Protein AF-A0A355UQ45-F1 (afdb_monomer)

Solvent-accessible surface area (backbone atoms only — not comparable to full-atom values): 4091 Å² total; per-residue (Å²): 127,60,70,67,62,53,49,39,47,76,69,76,42,89,46,73,32,64,25,44,73,77,43,41,84,53,88,31,82,72,11,61,37,90,86,35,42,6,37,36,31,16,31,97,82,75,42,74,31,76,44,35,23,43,66,93,65,58,68,48,72,42,83,64,55,91,78,85,134

pLDDT: mean 96.07, std 3.84, range [72.31, 98.44]

Nearest PDB structures (foldseek):
  1st3-assembly1_A  TM=9.344E-01  e=2.490E-06  Lederbergia lenta
  1thm-assembly1_A  TM=9.805E-01  e=7.328E-06  Thermoactinomyces vulgaris
  1ndu-assembly1_A  TM=8.463E-01  e=1.661E-06  Lederbergia lenta
  1q5p-assembly1_A  TM=8.813E-01  e=2.328E-06  Lederbergia lenta
  4h6w-assembly2_B  TM=9.214E-01  e=5.931E-05  Planktothrix agardhii NIES-596

Structure (mmCIF, N/CA/C/O backbone):
data_AF-A0A355UQ45-F1
#
_entry.id   AF-A0A355UQ45-F1
#
loop_
_atom_site.group_PDB
_atom_site.id
_atom_site.type_symbol
_atom_site.label_atom_id
_atom_site.label_alt_id
_atom_site.label_comp_id
_atom_site.label_asym_id
_atom_site.label_entity_id
_atom_site.label_seq_id
_atom_site.pdbx_PDB_ins_code
_atom_site.Cartn_x
_atom_site.Cartn_y
_atom_site.Cartn_z
_atom_site.occupancy
_atom_site.B_iso_or_equiv
_atom_site.auth_seq_id
_atom_site.auth_comp_id
_atom_site.auth_asym_id
_atom_site.auth_atom_id
_atom_site.pdbx_PDB_model_num
ATOM 1 N N . MET A 1 1 ? -8.249 -14.251 -4.538 1.00 80.06 1 MET A N 1
ATOM 2 C CA . MET A 1 1 ? -8.105 -13.535 -3.255 1.00 80.06 1 MET A CA 1
ATOM 3 C C . MET A 1 1 ? -7.780 -14.536 -2.164 1.00 80.06 1 MET A C 1
ATOM 5 O O . MET A 1 1 ? -8.455 -15.560 -2.09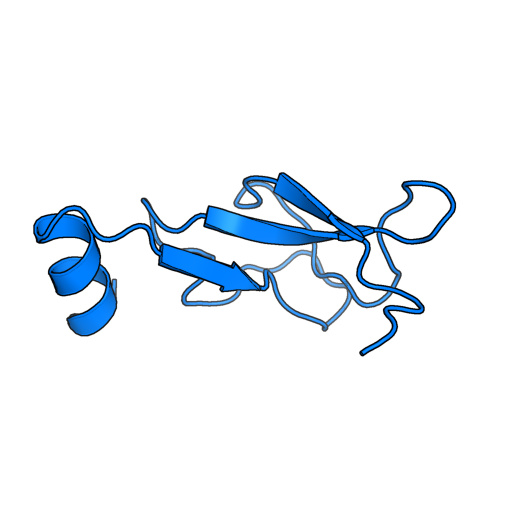4 1.00 80.06 1 MET A O 1
ATOM 9 N N . ASP A 1 2 ? -6.760 -14.248 -1.355 1.00 92.44 2 ASP A N 1
ATOM 10 C CA . ASP A 1 2 ? -6.350 -15.071 -0.211 1.00 92.44 2 ASP A CA 1
ATOM 11 C C . ASP A 1 2 ? -7.506 -15.291 0.791 1.00 92.44 2 ASP A C 1
ATOM 13 O O . ASP A 1 2 ? -8.356 -14.412 0.981 1.00 92.44 2 ASP A O 1
ATOM 17 N N . ALA A 1 3 ? -7.577 -16.481 1.400 1.00 93.00 3 ALA A N 1
ATOM 18 C CA . ALA A 1 3 ? -8.674 -16.855 2.297 1.00 93.00 3 ALA A CA 1
ATOM 19 C C . ALA A 1 3 ? -8.704 -16.007 3.579 1.00 93.00 3 ALA A C 1
ATOM 21 O O . ALA A 1 3 ? -9.789 -15.653 4.044 1.00 93.00 3 ALA A O 1
ATOM 22 N N . THR A 1 4 ? -7.538 -15.617 4.094 1.00 95.31 4 THR A N 1
ATOM 23 C CA . THR A 1 4 ? -7.407 -14.808 5.312 1.00 95.31 4 THR A CA 1
ATOM 24 C C . THR A 1 4 ? -7.881 -13.382 5.069 1.00 95.31 4 THR A C 1
ATOM 26 O O . THR A 1 4 ? -8.683 -12.853 5.839 1.00 95.31 4 THR A O 1
ATOM 29 N N . VAL A 1 5 ? -7.460 -12.776 3.954 1.00 96.81 5 VAL A N 1
ATOM 30 C CA . VAL A 1 5 ? -7.884 -11.411 3.594 1.00 96.81 5 VAL A CA 1
ATOM 31 C C . VAL A 1 5 ? -9.399 -11.360 3.378 1.00 96.81 5 VAL A C 1
ATOM 33 O O . VAL A 1 5 ? -10.073 -10.459 3.871 1.00 96.81 5 VAL A O 1
ATOM 36 N N . ARG A 1 6 ? -9.967 -12.359 2.691 1.00 96.75 6 ARG A N 1
ATOM 37 C CA . ARG A 1 6 ? -11.418 -12.445 2.469 1.00 96.75 6 ARG A CA 1
ATOM 38 C C . ARG A 1 6 ? -12.192 -12.604 3.775 1.00 96.75 6 ARG A C 1
ATOM 40 O O . ARG A 1 6 ? -13.225 -11.959 3.940 1.00 96.75 6 ARG A O 1
ATOM 47 N N . TYR A 1 7 ? -11.694 -13.428 4.697 1.00 97.88 7 TYR A N 1
ATOM 48 C CA . TYR A 1 7 ? -12.288 -13.575 6.023 1.00 97.88 7 TYR A CA 1
ATOM 49 C C . TYR A 1 7 ? -12.298 -12.238 6.775 1.00 97.88 7 TYR A C 1
ATOM 51 O O . TYR A 1 7 ? -13.358 -11.822 7.234 1.00 97.88 7 TYR A O 1
ATOM 59 N N . ALA A 1 8 ? -11.169 -11.523 6.822 1.00 98.00 8 ALA A N 1
ATOM 60 C CA . ALA A 1 8 ? -11.072 -10.223 7.488 1.00 98.00 8 ALA A CA 1
ATOM 61 C C . ALA A 1 8 ? -12.109 -9.220 6.948 1.00 98.00 8 ALA A C 1
ATOM 63 O O . ALA A 1 8 ? -12.908 -8.681 7.717 1.00 98.00 8 ALA A O 1
ATOM 64 N N . ILE A 1 9 ? -12.181 -9.057 5.623 1.00 97.31 9 ILE A N 1
ATOM 65 C CA . ILE A 1 9 ? -13.151 -8.149 4.992 1.00 97.31 9 ILE A CA 1
ATOM 66 C C . ILE A 1 9 ? -14.592 -8.574 5.308 1.00 97.31 9 ILE A C 1
ATOM 68 O O . ILE A 1 9 ? -15.412 -7.734 5.669 1.00 97.31 9 ILE A O 1
ATOM 72 N N . SER A 1 10 ? -14.903 -9.876 5.267 1.00 97.50 10 SER A N 1
ATOM 73 C CA . SER A 1 10 ? -16.244 -10.384 5.615 1.00 97.50 10 SER A CA 1
ATOM 74 C C . SER A 1 10 ? -16.652 -10.131 7.074 1.00 97.50 10 SER A C 1
ATOM 76 O O . SER A 1 10 ? -17.827 -10.233 7.423 1.00 97.50 10 SER A O 1
ATOM 78 N N . ARG A 1 11 ? -15.684 -9.807 7.937 1.00 98.25 11 ARG A N 1
ATOM 79 C CA . ARG A 1 11 ? -15.871 -9.469 9.352 1.00 98.25 11 ARG A CA 1
ATOM 80 C C . ARG A 1 11 ? -15.783 -7.960 9.607 1.00 98.25 11 ARG 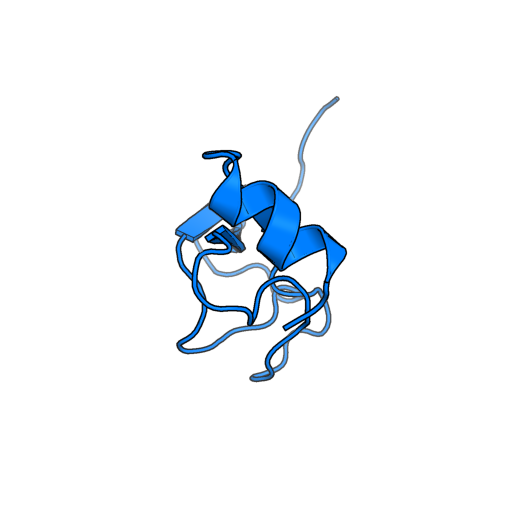A C 1
ATOM 82 O O . ARG A 1 11 ? -15.599 -7.566 10.754 1.00 98.25 11 ARG A O 1
ATOM 89 N N . ASN A 1 12 ? -15.928 -7.133 8.566 1.00 97.56 12 ASN A N 1
ATOM 90 C CA . ASN A 1 12 ? -15.803 -5.672 8.617 1.00 97.56 12 ASN A CA 1
ATOM 91 C C . ASN A 1 12 ? -14.439 -5.185 9.138 1.00 97.56 12 ASN A C 1
ATOM 93 O O . ASN A 1 12 ? -14.340 -4.102 9.713 1.00 97.56 12 ASN A O 1
ATOM 97 N N . VAL A 1 13 ? -13.378 -5.972 8.945 1.00 98.31 13 VAL A N 1
ATOM 98 C CA . VAL A 1 13 ? -12.012 -5.533 9.241 1.00 98.31 13 VAL A CA 1
ATOM 99 C C . VAL A 1 13 ? -11.463 -4.789 8.030 1.00 98.31 13 VAL A C 1
ATOM 101 O O . VAL A 1 13 ? -11.398 -5.341 6.930 1.00 98.31 13 VAL A O 1
ATOM 104 N N . THR A 1 14 ? -11.026 -3.549 8.241 1.00 98.06 14 THR A N 1
ATOM 105 C CA . THR A 1 14 ? -10.304 -2.775 7.228 1.00 98.06 14 THR A CA 1
ATOM 106 C C . THR A 1 14 ? -8.916 -3.365 7.026 1.00 98.06 14 THR A C 1
ATOM 108 O O . THR A 1 14 ? -8.118 -3.426 7.961 1.00 98.06 14 THR A O 1
ATOM 111 N N . VAL A 1 15 ? -8.612 -3.774 5.796 1.00 98.06 15 VAL A N 1
ATOM 112 C CA . VAL A 1 15 ? -7.292 -4.294 5.434 1.00 98.06 15 VAL A CA 1
ATOM 113 C C . VAL A 1 15 ? -6.533 -3.230 4.653 1.00 98.06 15 VAL A C 1
ATOM 115 O O . VAL A 1 15 ? -7.019 -2.734 3.639 1.00 98.06 15 VAL A O 1
ATOM 118 N N . VAL A 1 16 ? -5.327 -2.907 5.116 1.00 98.12 16 VAL A N 1
ATOM 119 C CA . VAL A 1 16 ? -4.415 -1.945 4.488 1.00 98.12 16 VAL A CA 1
ATOM 120 C C . VAL A 1 16 ? -3.123 -2.672 4.131 1.00 98.12 16 VAL A C 1
ATOM 122 O O . VAL A 1 16 ? -2.601 -3.427 4.951 1.00 98.12 16 VAL A O 1
ATOM 125 N N . ALA A 1 17 ? -2.610 -2.479 2.916 1.00 97.75 17 ALA A N 1
ATOM 126 C CA . ALA A 1 17 ? -1.378 -3.127 2.466 1.00 97.75 17 ALA A CA 1
ATOM 127 C C . ALA A 1 17 ? -0.536 -2.208 1.571 1.00 97.75 17 ALA A C 1
ATOM 129 O O . ALA A 1 17 ? -1.065 -1.430 0.778 1.00 97.75 17 ALA A O 1
ATOM 130 N N . ALA A 1 18 ? 0.789 -2.332 1.672 1.00 97.19 18 ALA A N 1
ATOM 131 C CA . ALA A 1 18 ? 1.724 -1.580 0.842 1.00 97.19 18 ALA A CA 1
ATOM 132 C C . ALA A 1 18 ? 1.640 -2.014 -0.631 1.00 97.19 18 ALA A C 1
ATOM 134 O O . ALA A 1 18 ? 1.605 -3.209 -0.937 1.00 97.19 18 ALA A O 1
ATOM 135 N N . MET A 1 19 ? 1.662 -1.045 -1.549 1.00 95.00 19 MET A N 1
ATOM 136 C CA . MET A 1 19 ? 1.551 -1.303 -2.990 1.00 95.00 19 MET A CA 1
ATOM 137 C C . MET A 1 19 ? 2.794 -1.954 -3.620 1.00 95.00 19 MET A C 1
ATOM 139 O O . MET A 1 19 ? 2.706 -2.474 -4.730 1.00 95.00 19 MET A O 1
ATOM 143 N N . GLY A 1 20 ? 3.922 -1.977 -2.902 1.00 96.38 20 GLY A N 1
ATOM 144 C CA . GLY A 1 20 ? 5.176 -2.627 -3.298 1.00 96.38 20 GLY A CA 1
ATOM 145 C C . GLY A 1 20 ? 6.318 -1.640 -3.557 1.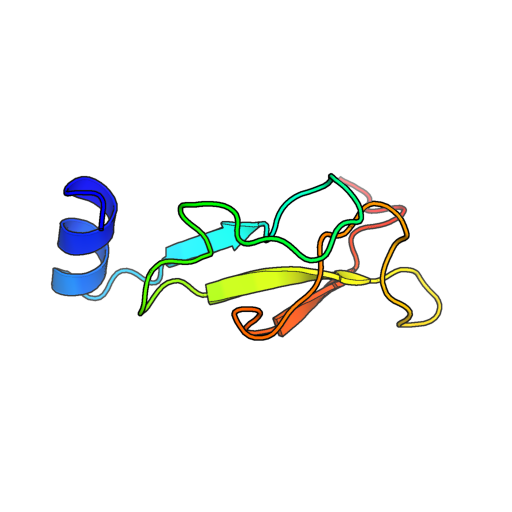00 96.38 20 GLY A C 1
ATOM 146 O O . GLY A 1 20 ? 6.089 -0.498 -3.947 1.00 96.38 20 GLY A O 1
ATOM 147 N N . ASN A 1 21 ? 7.562 -2.107 -3.410 1.00 96.88 21 ASN A N 1
ATOM 148 C CA . ASN A 1 21 ? 8.767 -1.261 -3.389 1.00 96.88 21 ASN A CA 1
ATOM 149 C C . ASN A 1 21 ? 9.731 -1.510 -4.570 1.00 96.88 21 ASN A C 1
ATOM 151 O O . ASN A 1 21 ? 10.942 -1.376 -4.424 1.00 96.88 21 ASN A O 1
ATOM 155 N N . MET A 1 22 ? 9.207 -1.907 -5.733 1.00 97.12 22 MET A N 1
ATOM 156 C CA . MET A 1 22 ? 10.011 -2.246 -6.915 1.00 97.12 22 MET A CA 1
ATOM 157 C C . MET A 1 22 ? 10.144 -1.093 -7.924 1.00 97.12 22 MET A C 1
ATOM 159 O O . MET A 1 22 ? 10.880 -1.221 -8.895 1.00 97.12 22 MET A O 1
ATOM 163 N N . GLY A 1 23 ? 9.422 0.017 -7.741 1.00 97.25 23 GLY A N 1
ATOM 164 C CA . GLY A 1 23 ? 9.454 1.171 -8.647 1.00 97.25 23 GLY A CA 1
ATOM 165 C C . GLY A 1 23 ? 8.887 0.901 -10.047 1.00 97.25 23 GLY A C 1
ATOM 166 O O . GLY A 1 23 ? 9.171 1.651 -10.979 1.00 97.25 23 GLY A O 1
ATOM 167 N N . ILE A 1 24 ? 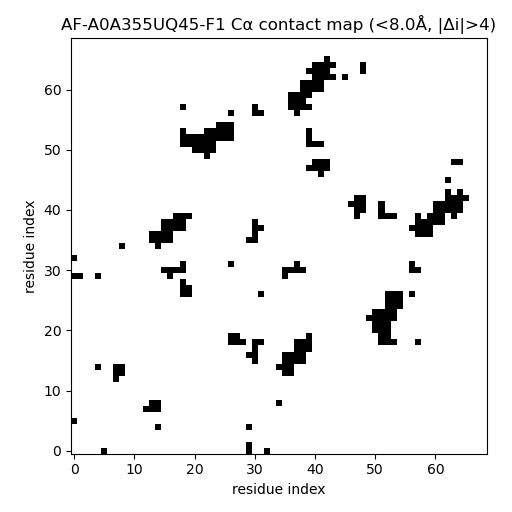8.094 -0.162 -10.212 1.00 96.94 24 ILE A N 1
ATOM 168 C CA . ILE A 1 24 ? 7.537 -0.603 -11.501 1.00 96.94 24 ILE A CA 1
ATOM 169 C C . ILE A 1 24 ? 6.026 -0.383 -11.587 1.00 96.94 24 ILE A C 1
ATOM 171 O O . ILE A 1 24 ? 5.347 -0.259 -10.567 1.00 96.94 24 ILE A O 1
ATOM 175 N N . ASN A 1 25 ? 5.495 -0.420 -12.813 1.00 96.56 25 ASN A N 1
ATOM 176 C CA . ASN A 1 25 ? 4.062 -0.570 -13.044 1.00 96.56 25 ASN A CA 1
ATOM 177 C C . ASN A 1 25 ? 3.649 -2.036 -12.875 1.00 96.56 25 ASN A C 1
ATOM 179 O O . ASN A 1 25 ? 3.727 -2.816 -13.823 1.00 96.56 25 ASN A O 1
ATOM 183 N N . GLY A 1 26 ? 3.276 -2.436 -11.661 1.00 93.94 26 GLY A N 1
ATOM 184 C CA . GLY A 1 26 ? 2.944 -3.830 -11.382 1.00 93.94 26 GLY A CA 1
ATOM 185 C C . GLY A 1 26 ? 2.232 -4.039 -10.054 1.00 93.94 26 GLY A C 1
ATOM 186 O O . GLY A 1 26 ? 2.635 -3.494 -9.031 1.00 93.94 26 GLY A O 1
ATOM 187 N N . ILE A 1 27 ? 1.177 -4.854 -10.088 1.00 95.25 27 ILE A N 1
ATOM 188 C CA . IL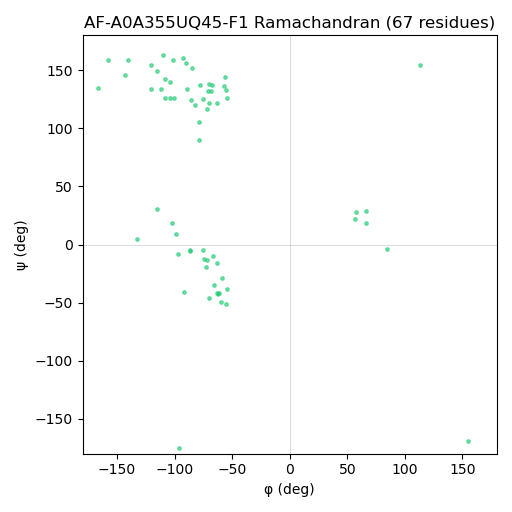E A 1 27 ? 0.346 -5.171 -8.925 1.00 95.25 27 ILE A CA 1
ATOM 189 C C . ILE A 1 27 ? 1.127 -6.057 -7.950 1.00 95.25 27 ILE A C 1
ATOM 191 O O . ILE A 1 27 ? 1.670 -7.088 -8.344 1.00 95.25 27 ILE A O 1
ATOM 195 N N . SER A 1 28 ? 1.096 -5.698 -6.666 1.00 93.62 28 SER A N 1
ATOM 196 C CA . SER A 1 28 ? 1.545 -6.552 -5.564 1.00 93.62 28 SER A CA 1
ATOM 197 C C . SER A 1 28 ? 0.352 -7.048 -4.748 1.00 93.62 28 SER A C 1
ATOM 199 O O . SER A 1 28 ? -0.602 -6.305 -4.516 1.00 93.62 28 SER A O 1
ATOM 201 N N . TYR A 1 29 ? 0.395 -8.296 -4.287 1.00 95.12 29 TYR A N 1
ATOM 202 C CA . TYR A 1 29 ? -0.620 -8.861 -3.397 1.00 95.12 29 TYR A CA 1
ATOM 203 C C . TYR A 1 29 ? -0.082 -8.925 -1.963 1.00 95.12 29 TYR A C 1
ATOM 205 O O . TYR A 1 29 ? 1.084 -9.268 -1.775 1.00 95.12 29 TYR A O 1
ATOM 213 N N . PRO A 1 30 ? -0.907 -8.606 -0.947 1.00 96.44 30 PRO A N 1
ATOM 214 C CA . PRO A 1 30 ? -2.373 -8.516 -0.990 1.00 96.44 30 PRO A CA 1
ATOM 215 C C . PRO A 1 30 ? -2.972 -7.167 -1.434 1.00 96.44 30 PRO A C 1
ATOM 217 O O . PRO A 1 30 ? -4.187 -7.101 -1.592 1.00 96.44 30 PRO A O 1
ATOM 220 N N . ALA A 1 31 ? -2.175 -6.121 -1.675 1.00 96.81 31 ALA A N 1
ATOM 221 C CA . ALA A 1 31 ? -2.676 -4.785 -2.036 1.00 96.81 31 ALA A CA 1
ATOM 222 C C . ALA A 1 31 ? -3.542 -4.753 -3.313 1.00 96.81 31 ALA A C 1
ATOM 224 O O . ALA A 1 31 ? -4.439 -3.931 -3.431 1.00 96.81 31 ALA A O 1
ATOM 225 N N . GLY A 1 32 ? -3.320 -5.667 -4.258 1.00 95.94 32 GLY A N 1
ATOM 226 C CA . GLY A 1 32 ? -4.127 -5.797 -5.472 1.00 95.94 32 GLY A CA 1
ATOM 227 C C . GLY A 1 32 ? -5.502 -6.448 -5.290 1.00 95.94 32 GLY A C 1
ATOM 228 O O . GLY A 1 32 ? -6.241 -6.570 -6.266 1.00 95.94 32 GLY A O 1
ATOM 229 N N . TYR A 1 33 ? -5.855 -6.933 -4.095 1.00 96.38 33 TYR A N 1
ATOM 230 C CA . TYR A 1 33 ? -7.173 -7.525 -3.869 1.00 96.38 33 TYR A CA 1
ATOM 231 C C . TYR A 1 33 ? -8.254 -6.454 -3.711 1.00 96.38 33 TYR A C 1
ATOM 233 O O . TYR A 1 33 ? -8.090 -5.485 -2.978 1.00 96.38 33 TYR A O 1
ATOM 241 N N . ALA A 1 34 ? -9.408 -6.677 -4.345 1.00 93.81 34 ALA A N 1
ATOM 242 C CA . ALA A 1 34 ? -10.584 -5.841 -4.138 1.00 93.81 34 ALA A CA 1
ATOM 243 C C . ALA A 1 34 ? -10.959 -5.781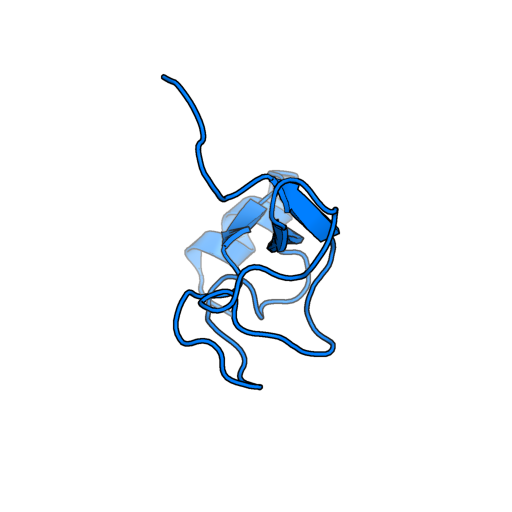 -2.645 1.00 93.81 34 ALA A C 1
ATOM 245 O O . ALA A 1 34 ? -11.015 -6.808 -1.967 1.00 93.81 34 ALA A O 1
ATOM 246 N N . GLY A 1 35 ? -11.211 -4.567 -2.153 1.00 95.25 35 GLY A N 1
ATOM 247 C CA . GLY A 1 35 ? -11.518 -4.292 -0.748 1.00 95.25 35 GLY A CA 1
ATOM 248 C C . GLY A 1 35 ? -10.296 -4.120 0.165 1.00 95.25 35 GLY A C 1
ATOM 249 O O . GLY A 1 35 ? -10.475 -3.777 1.331 1.00 95.25 35 GLY A O 1
ATOM 250 N N . VAL A 1 36 ? -9.071 -4.310 -0.336 1.00 98.00 36 VAL A N 1
ATOM 251 C CA . VAL A 1 36 ? -7.844 -3.907 0.370 1.00 98.00 36 VAL A CA 1
ATOM 252 C C . VAL A 1 36 ? -7.501 -2.469 -0.005 1.00 98.00 36 VAL A C 1
ATOM 254 O O . VAL A 1 36 ? -7.510 -2.112 -1.181 1.00 98.00 36 VAL A O 1
ATOM 257 N N . ILE A 1 37 ? -7.172 -1.646 0.990 1.00 98.38 37 ILE A N 1
ATOM 258 C CA . ILE A 1 37 ? -6.656 -0.293 0.770 1.00 98.38 37 ILE A CA 1
ATOM 259 C C . ILE A 1 37 ? -5.174 -0.415 0.407 1.00 98.38 37 ILE A C 1
ATOM 261 O O . ILE A 1 37 ? -4.334 -0.707 1.263 1.00 98.38 37 ILE A O 1
ATOM 265 N N . ALA A 1 38 ? -4.861 -0.215 -0.871 1.00 98.12 38 ALA A N 1
ATOM 266 C CA . ALA A 1 38 ? -3.494 -0.215 -1.376 1.00 98.12 38 ALA A CA 1
ATOM 267 C C . ALA A 1 38 ? -2.840 1.150 -1.139 1.00 98.12 38 ALA A C 1
ATOM 269 O O . ALA A 1 38 ? -3.330 2.161 -1.655 1.00 98.12 38 ALA A O 1
ATOM 270 N N . VAL A 1 39 ? -1.735 1.168 -0.387 1.00 98.44 39 VAL A N 1
ATOM 271 C CA . VAL A 1 39 ? -1.043 2.401 0.016 1.00 98.44 39 VAL A CA 1
ATOM 272 C C . VAL A 1 39 ? 0.278 2.565 -0.721 1.00 98.44 39 VAL A C 1
ATOM 274 O O . VAL A 1 39 ? 1.138 1.678 -0.684 1.00 98.44 39 VAL A O 1
ATOM 277 N N . GLY A 1 40 ? 0.427 3.720 -1.361 1.00 98.00 40 GLY A N 1
ATOM 278 C CA . GLY A 1 40 ? 1.668 4.194 -1.951 1.00 98.00 40 GLY A CA 1
ATOM 279 C C . GLY A 1 40 ? 2.510 5.073 -1.051 1.00 98.00 40 GLY A C 1
ATOM 280 O O . GLY A 1 40 ? 2.006 5.638 -0.088 1.00 98.00 40 GLY A O 1
ATOM 281 N N . ALA A 1 41 ? 3.792 5.193 -1.391 1.00 98.38 41 ALA A N 1
ATOM 282 C CA . ALA A 1 41 ? 4.739 6.064 -0.710 1.00 98.38 41 ALA A CA 1
ATOM 283 C C . ALA A 1 41 ? 4.952 7.358 -1.507 1.00 98.38 41 ALA A C 1
ATOM 285 O O . ALA A 1 41 ? 5.325 7.307 -2.686 1.00 98.38 41 ALA A O 1
ATOM 286 N N . SER A 1 42 ? 4.754 8.494 -0.845 1.00 98.31 42 SER A N 1
ATOM 287 C CA . SER A 1 42 ? 5.211 9.808 -1.290 1.00 98.31 42 SER A CA 1
ATOM 288 C C . SER A 1 42 ? 6.472 10.250 -0.543 1.00 98.31 42 SER A C 1
ATOM 290 O O . SER A 1 42 ? 6.791 9.727 0.532 1.00 98.31 42 SER A O 1
ATOM 292 N N . ASP A 1 43 ? 7.209 11.178 -1.140 1.00 97.81 43 ASP A N 1
ATOM 293 C CA . ASP A 1 43 ? 8.312 11.899 -0.507 1.00 97.81 43 ASP A CA 1
ATOM 294 C C . ASP A 1 43 ? 7.858 13.259 0.054 1.00 97.81 43 ASP A C 1
ATOM 296 O O . ASP A 1 43 ? 6.666 13.580 0.066 1.00 97.81 43 ASP A O 1
ATOM 300 N N . GLU A 1 44 ? 8.800 14.057 0.560 1.00 97.19 44 GLU A N 1
ATOM 301 C CA . GLU A 1 44 ? 8.522 15.365 1.162 1.00 97.19 44 GLU A CA 1
ATOM 302 C C . GLU A 1 44 ? 8.000 16.421 0.176 1.00 97.19 44 GLU A C 1
ATOM 304 O O . GLU A 1 44 ? 7.589 17.504 0.598 1.00 97.19 44 GLU A O 1
ATOM 309 N N . ARG A 1 45 ? 8.035 16.131 -1.128 1.00 97.75 45 ARG A N 1
ATOM 310 C CA . ARG A 1 45 ? 7.534 17.006 -2.195 1.00 97.75 45 ARG A CA 1
ATOM 311 C C . ARG A 1 45 ? 6.140 16.595 -2.663 1.00 97.75 45 ARG A C 1
ATOM 313 O O . ARG A 1 45 ? 5.675 17.109 -3.677 1.00 97.75 45 ARG A O 1
ATOM 320 N N . ASP A 1 46 ? 5.500 15.664 -1.952 1.00 96.94 46 ASP A N 1
ATOM 321 C CA . ASP A 1 46 ? 4.279 14.973 -2.374 1.00 96.94 46 ASP A CA 1
ATOM 322 C C . ASP A 1 46 ? 4.434 14.255 -3.731 1.00 96.94 46 ASP A C 1
ATOM 324 O O . ASP A 1 46 ? 3.449 13.930 -4.404 1.00 96.94 46 ASP A O 1
ATOM 328 N N . GLU A 1 47 ? 5.671 13.944 -4.131 1.00 98.00 47 GLU A N 1
ATOM 329 C CA . GLU A 1 47 ? 5.957 13.159 -5.325 1.00 98.00 47 GLU A CA 1
ATOM 330 C C . GLU A 1 47 ? 6.014 11.671 -4.975 1.00 98.00 47 GLU A C 1
ATOM 332 O O . GLU A 1 47 ? 6.252 11.266 -3.837 1.00 98.00 47 GLU A O 1
ATOM 337 N N . ARG A 1 48 ? 5.775 10.804 -5.964 1.00 97.44 48 ARG A N 1
ATOM 338 C CA . ARG A 1 48 ? 5.910 9.356 -5.768 1.00 97.44 48 ARG A CA 1
ATOM 339 C C . ARG A 1 48 ? 7.367 9.034 -5.433 1.00 97.44 48 ARG A C 1
ATOM 341 O O . ARG A 1 48 ? 8.239 9.217 -6.283 1.00 97.44 48 ARG A O 1
ATOM 348 N N . ALA A 1 49 ? 7.604 8.408 -4.282 1.00 98.19 49 ALA A N 1
ATOM 349 C CA . ALA A 1 49 ? 8.926 7.901 -3.942 1.00 98.19 49 ALA A CA 1
ATOM 350 C C . ALA A 1 49 ? 9.409 6.918 -5.025 1.00 98.19 49 ALA A C 1
ATOM 352 O O . ALA A 1 49 ? 8.647 6.061 -5.484 1.00 98.19 49 ALA A O 1
ATOM 353 N N . SER A 1 50 ? 10.673 7.016 -5.444 1.00 97.38 50 SER A N 1
ATOM 354 C CA . SER A 1 50 ? 11.194 6.291 -6.617 1.00 97.38 50 SER A CA 1
ATOM 355 C C . SER A 1 50 ? 10.965 4.774 -6.554 1.00 97.38 50 SER A C 1
ATOM 357 O O . SER A 1 50 ? 10.580 4.168 -7.559 1.00 97.38 50 SER A O 1
ATOM 359 N N . PHE A 1 51 ? 11.104 4.186 -5.362 1.00 97.25 51 PHE A N 1
ATOM 360 C CA . PHE A 1 51 ? 10.863 2.767 -5.090 1.00 97.25 51 PHE A CA 1
ATOM 361 C C . PHE A 1 51 ? 9.379 2.380 -5.085 1.00 97.25 51 PHE A C 1
ATOM 363 O O . PHE A 1 51 ? 9.050 1.205 -5.221 1.00 97.25 51 PHE A O 1
ATOM 370 N N . SER A 1 52 ? 8.453 3.321 -4.930 1.00 97.69 52 SER A N 1
ATOM 371 C CA . SER A 1 52 ? 7.034 3.007 -4.786 1.00 97.69 52 SER A CA 1
ATOM 372 C C . SER A 1 52 ? 6.435 2.520 -6.110 1.00 97.69 52 SER A C 1
ATOM 374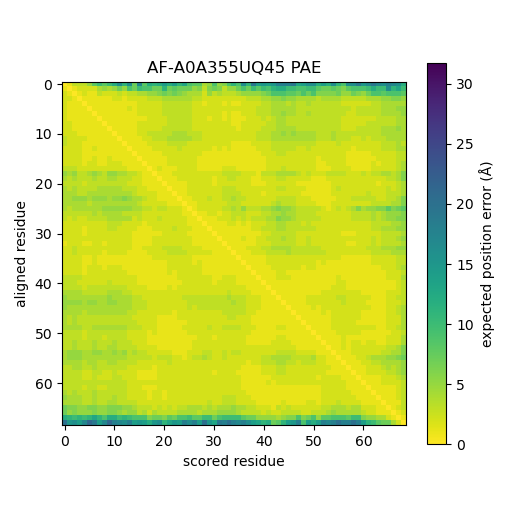 O O . SER A 1 52 ? 6.424 3.250 -7.100 1.00 97.69 52 SER A O 1
ATOM 376 N N . SER A 1 53 ? 5.960 1.276 -6.158 1.00 97.50 53 SER A N 1
ATOM 377 C CA . SER A 1 53 ? 5.401 0.656 -7.378 1.00 97.50 53 SER A CA 1
ATOM 378 C C . SER A 1 53 ? 4.066 1.304 -7.735 1.00 97.50 53 SER A C 1
ATOM 380 O O . SER A 1 53 ? 3.273 1.545 -6.843 1.00 97.50 53 SER A O 1
ATOM 382 N N . TYR A 1 54 ? 3.779 1.594 -9.003 1.00 96.69 54 TYR A N 1
ATOM 383 C CA . TYR A 1 54 ? 2.659 2.470 -9.380 1.00 96.69 54 TYR A CA 1
ATOM 384 C C . TYR A 1 54 ? 1.620 1.800 -10.282 1.00 96.69 54 TYR A C 1
ATOM 386 O O . TYR A 1 54 ? 1.945 0.903 -11.045 1.00 96.69 54 TYR A O 1
ATOM 394 N N . GLY A 1 55 ?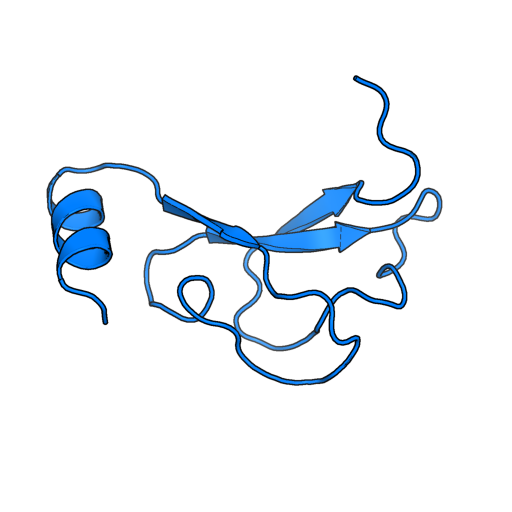 0.374 2.275 -10.263 1.00 95.31 55 GLY A N 1
ATOM 395 C CA . GLY A 1 55 ? -0.653 1.871 -11.223 1.00 95.31 55 GLY A CA 1
ATOM 396 C C . GLY A 1 55 ? -2.077 2.026 -10.697 1.00 95.31 55 GLY A C 1
ATOM 397 O O . GLY A 1 55 ? -2.317 2.662 -9.677 1.00 95.31 55 GLY A O 1
ATOM 398 N N . LYS A 1 56 ? -3.052 1.470 -11.424 1.00 93.94 56 LYS A N 1
ATOM 399 C CA . LYS A 1 56 ? -4.482 1.780 -11.220 1.00 93.94 56 LYS A CA 1
ATOM 400 C C . LYS A 1 56 ? -5.124 1.166 -9.968 1.00 93.94 56 LYS A C 1
ATOM 402 O O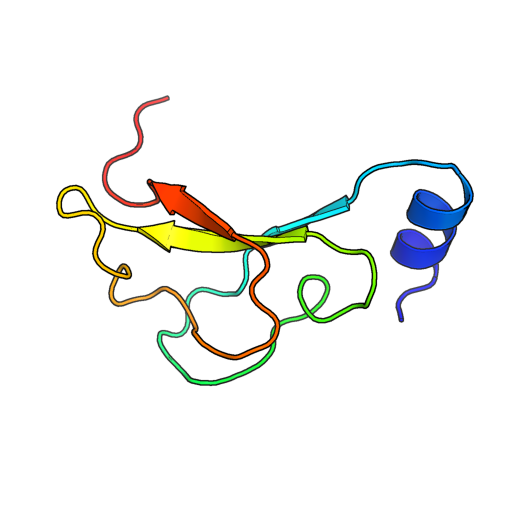 . LYS A 1 56 ? -6.248 1.531 -9.653 1.00 93.94 56 LYS A O 1
ATOM 407 N N . TRP A 1 57 ? -4.469 0.224 -9.290 1.00 93.19 57 TRP A N 1
ATOM 408 C CA . TRP A 1 57 ? -5.031 -0.444 -8.104 1.00 93.19 57 TRP A CA 1
ATOM 409 C C . TRP A 1 57 ? -4.770 0.323 -6.798 1.00 93.19 57 TRP A C 1
ATOM 411 O O . TRP A 1 57 ? -5.259 -0.081 -5.747 1.00 93.19 57 TRP A O 1
ATOM 421 N N . ILE A 1 58 ? -3.987 1.403 -6.850 1.00 96.06 58 ILE A N 1
ATOM 422 C CA . ILE A 1 58 ? -3.645 2.220 -5.684 1.00 96.06 58 ILE A CA 1
ATOM 423 C C . ILE A 1 58 ? -4.892 2.942 -5.193 1.00 96.06 58 ILE A C 1
ATOM 425 O O . ILE A 1 58 ? -5.608 3.559 -5.979 1.00 96.06 58 ILE A O 1
ATOM 429 N N . SER A 1 59 ? -5.136 2.876 -3.887 1.00 97.50 59 SER A N 1
ATOM 430 C CA . SER A 1 59 ? -6.256 3.569 -3.251 1.00 97.50 59 SER A CA 1
ATOM 431 C C . SER A 1 59 ? -5.851 4.954 -2.751 1.00 97.50 59 SER A C 1
ATOM 433 O O . SER A 1 59 ? -6.624 5.899 -2.874 1.00 97.50 59 SER A O 1
ATOM 435 N N . VAL A 1 60 ? -4.650 5.072 -2.173 1.00 97.75 60 VAL A N 1
ATOM 436 C CA . VAL A 1 60 ? -4.142 6.305 -1.555 1.00 97.75 60 VAL A CA 1
ATOM 437 C C . VAL A 1 60 ? -2.610 6.293 -1.483 1.00 97.75 60 VAL A C 1
ATOM 439 O O . VAL A 1 60 ? -2.001 5.224 -1.505 1.00 97.75 60 VAL A O 1
ATOM 442 N N . CYS A 1 61 ? -1.986 7.465 -1.368 1.00 97.38 61 CYS A N 1
ATOM 443 C CA . CYS A 1 61 ? -0.560 7.619 -1.068 1.00 97.38 61 CYS A CA 1
ATOM 444 C C . CYS A 1 61 ? -0.368 8.297 0.296 1.00 97.38 61 CYS A C 1
ATOM 446 O O . CYS A 1 61 ? -1.195 9.112 0.702 1.00 97.38 61 CYS A O 1
ATOM 448 N N . ALA A 1 62 ? 0.718 7.961 0.988 1.00 98.06 62 ALA A N 1
ATOM 449 C CA . ALA A 1 62 ? 1.120 8.555 2.259 1.00 98.06 62 ALA A CA 1
ATOM 450 C C . ALA A 1 62 ? 2.649 8.745 2.303 1.00 98.06 62 ALA A C 1
ATOM 452 O O . ALA A 1 62 ? 3.355 8.032 1.582 1.00 98.06 62 ALA A O 1
ATOM 453 N N . PRO A 1 63 ? 3.178 9.640 3.159 1.00 97.81 63 PRO A N 1
ATOM 454 C CA . PRO A 1 63 ? 4.618 9.806 3.323 1.00 97.81 63 PRO A CA 1
ATOM 455 C C . PRO A 1 63 ? 5.309 8.478 3.655 1.00 97.81 63 PRO A C 1
ATOM 457 O O . PRO A 1 63 ? 4.931 7.788 4.603 1.00 97.81 63 PRO A O 1
ATOM 460 N N . GLY A 1 64 ? 6.322 8.116 2.866 1.00 96.94 64 GLY A N 1
ATOM 461 C CA . GLY A 1 64 ? 7.094 6.879 3.036 1.00 96.94 64 GLY A CA 1
ATOM 462 C C . GLY A 1 64 ? 8.609 7.069 2.974 1.00 96.94 64 GLY A C 1
ATOM 463 O O . GLY A 1 64 ? 9.349 6.088 3.016 1.00 96.94 64 GLY A O 1
ATOM 464 N N . VAL A 1 65 ? 9.076 8.313 2.880 1.00 97.56 65 VAL A N 1
ATOM 465 C CA . VAL A 1 65 ? 10.494 8.689 2.905 1.00 97.56 65 VAL A CA 1
ATOM 466 C C . VAL A 1 65 ? 10.772 9.463 4.192 1.00 97.56 65 VAL A C 1
ATOM 468 O O . VAL A 1 65 ? 10.003 10.344 4.558 1.00 97.56 65 VAL A O 1
ATOM 471 N N . GLY A 1 66 ? 11.858 9.121 4.894 1.00 94.75 66 GLY A N 1
ATOM 472 C CA . GLY A 1 66 ? 12.304 9.873 6.076 1.00 94.75 66 GLY A CA 1
ATOM 473 C C . GLY A 1 66 ? 11.364 9.810 7.289 1.00 94.75 66 GLY A C 1
ATOM 474 O O . GLY A 1 66 ? 11.317 10.756 8.068 1.00 94.75 66 GLY A O 1
ATOM 475 N N . ILE A 1 67 ? 10.609 8.718 7.455 1.00 94.00 67 ILE A N 1
ATOM 476 C CA . ILE A 1 67 ? 9.658 8.553 8.565 1.00 94.00 67 ILE A CA 1
ATOM 477 C C . ILE A 1 67 ? 10.401 8.248 9.873 1.00 94.00 67 ILE A C 1
ATOM 479 O O . ILE A 1 67 ? 11.182 7.300 9.940 1.00 94.00 67 ILE A O 1
ATOM 483 N N . LEU A 1 68 ? 10.148 9.056 10.904 1.00 92.00 68 LEU A N 1
ATOM 484 C CA . LEU A 1 68 ? 10.691 8.887 12.257 1.00 92.00 68 LEU A CA 1
ATOM 485 C C . LEU A 1 68 ? 9.826 7.924 13.089 1.00 92.00 68 LEU A C 1
ATOM 487 O O . LEU A 1 68 ? 8.619 7.827 12.864 1.00 92.00 68 LEU A O 1
ATOM 491 N N . SER A 1 69 ? 10.453 7.236 14.050 1.00 72.31 69 SER A N 1
ATOM 492 C CA . SER A 1 69 ? 9.832 6.265 14.969 1.00 72.31 69 SER A CA 1
ATOM 493 C C . SER A 1 69 ? 9.807 6.753 16.409 1.00 72.31 69 SER A C 1
ATOM 495 O O . SER A 1 69 ? 10.878 7.239 16.843 1.00 72.31 69 SER A O 1
#

Sequence (69 aa):
MDATVRYAISRNVTVVAAMGNMGINGISYPAGYAGVIAVGASDERDERASFSSYGKWISVCAPGVGILS

Secondary structure (DSSP, 8-state):
--HHHHHHHHTT--EEEE--SS-SB---TTTTSTTEEEEEEE-TTSPBPTTS-BSTT--EEEE-SS---

Foldseek 3Di:
DDPVVVVCVVVVHAAEDEQFFQQEQDGDPPLQDPRHAYEFAADPVRHGDSRRHDDDSHNYYDHDPPDDD

Mean predicted aligned error: 2.71 Å

Radius of gyration: 12.75 Å; Cα contacts (8 Å, |Δi|>4): 133; chains: 1; bounding box: 28×34×28 Å